Protein AF-A0AAV0WQA4-F1 (afdb_monomer_lite)

Structure (mmCIF, N/CA/C/O backbone):
data_AF-A0AAV0WQA4-F1
#
_entry.id   AF-A0AAV0WQA4-F1
#
loop_
_atom_site.group_PDB
_atom_site.id
_atom_site.type_symbol
_atom_site.label_atom_id
_atom_site.label_alt_id
_atom_site.label_comp_id
_atom_site.label_asym_id
_atom_site.label_entity_id
_atom_site.label_seq_id
_atom_site.pdbx_PDB_ins_code
_atom_site.Cartn_x
_atom_site.Cartn_y
_atom_site.Cartn_z
_atom_site.occupancy
_atom_site.B_iso_or_equiv
_atom_site.auth_seq_id
_atom_site.auth_comp_id
_atom_site.auth_asym_id
_atom_site.auth_atom_id
_atom_site.pdbx_PDB_model_num
ATOM 1 N N . MET A 1 1 ? 11.426 -12.176 2.554 1.00 44.62 1 MET A N 1
ATOM 2 C CA . MET A 1 1 ? 11.572 -11.110 1.539 1.00 44.62 1 MET A CA 1
ATOM 3 C C . MET A 1 1 ? 10.997 -11.493 0.158 1.00 44.62 1 MET A C 1
ATOM 5 O O . MET A 1 1 ? 11.336 -10.842 -0.811 1.00 44.62 1 MET A O 1
ATOM 9 N N . SER A 1 2 ? 10.095 -12.486 0.025 1.00 56.94 2 SER A N 1
ATOM 10 C CA . SER A 1 2 ? 9.757 -13.079 -1.293 1.00 56.94 2 SER A CA 1
ATOM 11 C C . SER A 1 2 ? 8.274 -13.066 -1.703 1.00 56.94 2 SER A C 1
ATOM 13 O O . SER A 1 2 ? 7.931 -13.625 -2.739 1.00 56.94 2 SER A O 1
ATOM 15 N N . LYS A 1 3 ? 7.356 -12.454 -0.942 1.00 61.28 3 LYS A N 1
ATOM 16 C CA . LYS A 1 3 ? 5.912 -12.578 -1.247 1.00 61.28 3 LYS A CA 1
ATOM 17 C C . LYS A 1 3 ? 5.480 -11.888 -2.549 1.00 61.28 3 LYS A C 1
ATOM 19 O O . LYS A 1 3 ? 4.550 -12.361 -3.181 1.00 61.28 3 LYS A O 1
ATOM 24 N N . CYS A 1 4 ? 6.128 -10.793 -2.948 1.00 64.56 4 CYS A N 1
ATOM 25 C CA . CYS A 1 4 ? 5.835 -10.136 -4.229 1.00 64.56 4 CYS A CA 1
ATOM 26 C C . CYS A 1 4 ? 6.576 -10.814 -5.391 1.00 64.56 4 CYS A C 1
ATOM 28 O O . CYS A 1 4 ? 5.974 -11.054 -6.428 1.00 64.56 4 CYS A O 1
ATOM 30 N N . LEU A 1 5 ? 7.833 -11.229 -5.182 1.00 68.75 5 LEU A N 1
ATOM 31 C CA . LEU A 1 5 ? 8.621 -11.961 -6.188 1.00 68.75 5 LEU A CA 1
ATOM 32 C C . LEU A 1 5 ? 8.012 -13.324 -6.548 1.00 68.75 5 LEU A C 1
ATOM 34 O O . LEU A 1 5 ? 8.120 -13.770 -7.681 1.00 68.75 5 LEU A O 1
ATOM 38 N N . THR A 1 6 ? 7.336 -13.973 -5.596 1.00 75.06 6 THR A N 1
ATOM 39 C CA . THR A 1 6 ? 6.577 -15.213 -5.848 1.00 75.06 6 THR A CA 1
ATOM 40 C C . THR A 1 6 ? 5.272 -14.980 -6.607 1.00 75.06 6 THR A C 1
ATOM 42 O O . THR A 1 6 ? 4.718 -15.932 -7.146 1.00 75.06 6 THR A O 1
ATOM 45 N N . LYS A 1 7 ? 4.763 -13.741 -6.648 1.00 79.88 7 LYS A N 1
ATOM 46 C CA . LYS A 1 7 ? 3.578 -13.370 -7.434 1.00 79.88 7 LYS A CA 1
ATOM 47 C C . LYS A 1 7 ? 3.947 -12.992 -8.857 1.00 79.88 7 LYS A C 1
ATOM 49 O O . LYS A 1 7 ? 3.326 -13.483 -9.791 1.00 79.88 7 LYS A O 1
ATOM 54 N N . HIS A 1 8 ? 4.960 -12.149 -9.006 1.00 83.50 8 HIS A N 1
ATOM 55 C CA . HIS A 1 8 ? 5.501 -11.783 -10.299 1.00 83.50 8 HIS A CA 1
ATOM 56 C C . HIS A 1 8 ? 6.975 -11.400 -10.158 1.00 83.50 8 HIS A C 1
ATOM 58 O O . HIS A 1 8 ? 7.350 -10.591 -9.306 1.00 83.50 8 HIS A O 1
ATOM 64 N N . SER A 1 9 ? 7.812 -11.980 -11.012 1.00 83.81 9 SER A N 1
ATOM 65 C CA . SER A 1 9 ? 9.214 -11.616 -11.146 1.00 83.81 9 SER A CA 1
ATOM 66 C C . SER A 1 9 ? 9.570 -11.675 -12.625 1.00 83.81 9 SER A C 1
ATOM 68 O O . SER A 1 9 ? 9.535 -12.737 -13.239 1.00 83.81 9 SER A O 1
ATOM 70 N N . CYS A 1 10 ? 9.858 -10.513 -13.198 1.00 88.81 10 CYS A N 1
ATOM 71 C CA . CYS A 1 10 ? 10.410 -10.367 -14.537 1.00 88.81 10 CYS A CA 1
ATOM 72 C C . CYS A 1 10 ? 11.581 -9.386 -14.487 1.00 88.81 10 CYS A C 1
ATOM 74 O O . CYS A 1 10 ? 11.728 -8.635 -13.517 1.00 88.81 10 CYS A O 1
ATOM 76 N N . GLU A 1 11 ? 12.392 -9.379 -15.539 1.00 90.81 11 GLU A N 1
ATOM 77 C CA . GLU A 1 11 ? 13.556 -8.502 -15.654 1.00 90.81 11 GLU A CA 1
ATOM 78 C C . GLU A 1 11 ? 13.182 -7.023 -15.489 1.00 90.81 11 GLU A C 1
ATOM 80 O O . GLU A 1 11 ? 13.777 -6.350 -14.655 1.00 90.81 11 GLU A O 1
ATOM 85 N N . ILE A 1 12 ? 12.091 -6.570 -16.121 1.00 91.12 12 ILE A N 1
ATOM 86 C CA . ILE A 1 12 ? 11.580 -5.191 -15.998 1.00 91.12 12 ILE A CA 1
ATOM 87 C C . ILE A 1 12 ? 11.326 -4.812 -14.530 1.00 91.12 12 ILE A C 1
ATOM 89 O O . ILE A 1 12 ? 11.709 -3.735 -14.079 1.00 91.12 12 ILE A O 1
ATOM 93 N N . CYS A 1 13 ? 10.690 -5.692 -13.747 1.00 88.81 13 CYS A N 1
ATOM 94 C CA . CYS A 1 13 ? 10.454 -5.448 -12.321 1.00 88.81 13 CYS A CA 1
ATOM 95 C C . CYS A 1 13 ? 11.749 -5.444 -11.503 1.00 88.81 13 CYS A C 1
ATOM 97 O O . CYS A 1 13 ? 11.865 -4.673 -10.550 1.00 88.81 13 CYS A O 1
ATOM 99 N N . LEU A 1 14 ? 12.709 -6.306 -11.843 1.00 86.62 14 LEU A N 1
ATOM 100 C CA . LEU A 1 14 ? 13.996 -6.371 -11.153 1.00 86.62 14 LEU A CA 1
ATOM 101 C C . LEU A 1 14 ? 14.844 -5.130 -11.436 1.00 86.62 14 LEU A C 1
ATOM 103 O O . LEU A 1 14 ? 15.429 -4.582 -10.506 1.00 86.62 14 LEU A O 1
ATOM 107 N N . GLU A 1 15 ? 14.890 -4.669 -12.682 1.00 87.88 15 GLU A N 1
ATOM 108 C CA . GLU A 1 15 ? 15.571 -3.434 -13.074 1.00 87.88 15 GLU A CA 1
ATOM 109 C C . GLU A 1 15 ? 14.913 -2.214 -12.437 1.00 87.88 15 GLU A C 1
ATOM 111 O O . GLU A 1 15 ? 15.592 -1.407 -11.799 1.00 87.88 15 GLU A O 1
ATOM 116 N N . TYR A 1 16 ? 13.582 -2.128 -12.492 1.00 87.31 16 TYR A N 1
ATOM 117 C CA . TYR A 1 16 ? 12.831 -1.058 -11.839 1.00 87.31 16 TYR A CA 1
ATOM 118 C C . TYR A 1 16 ? 13.116 -0.993 -10.330 1.00 87.31 16 TYR A C 1
ATOM 120 O O . TYR A 1 16 ? 13.349 0.084 -9.787 1.00 87.31 16 TYR A O 1
ATOM 128 N N . ALA A 1 17 ? 13.187 -2.143 -9.649 1.00 81.62 17 ALA A N 1
ATOM 129 C CA . ALA A 1 17 ? 13.514 -2.219 -8.223 1.00 81.62 17 ALA A CA 1
ATOM 130 C C . ALA A 1 17 ? 14.987 -1.904 -7.894 1.00 81.62 17 ALA A C 1
ATOM 132 O O . ALA A 1 17 ? 15.300 -1.569 -6.750 1.00 81.62 17 ALA A O 1
ATOM 133 N N . LYS A 1 18 ? 15.893 -2.041 -8.869 1.00 79.56 18 LYS A N 1
ATOM 134 C CA . LYS A 1 18 ? 17.313 -1.671 -8.752 1.00 79.56 18 LYS A CA 1
ATOM 135 C C . LYS A 1 18 ? 17.573 -0.213 -9.123 1.00 79.56 18 LYS A C 1
ATOM 137 O O . LYS A 1 18 ? 18.653 0.291 -8.833 1.00 79.56 18 LYS A O 1
ATOM 142 N N . THR A 1 19 ? 16.617 0.455 -9.762 1.00 74.56 19 THR A N 1
ATOM 143 C CA . THR A 1 19 ? 16.769 1.840 -10.206 1.00 74.56 19 THR A CA 1
ATOM 144 C C . THR A 1 19 ? 16.715 2.762 -8.992 1.00 74.56 19 THR A C 1
ATOM 146 O O . THR A 1 19 ? 15.648 3.030 -8.439 1.00 74.56 19 THR A O 1
ATOM 149 N N . GLN A 1 20 ? 17.882 3.230 -8.557 1.00 68.50 20 GLN A N 1
ATOM 150 C CA . GLN A 1 20 ? 18.024 4.135 -7.421 1.00 68.50 20 GLN A CA 1
ATOM 151 C C . GLN A 1 20 ? 18.195 5.578 -7.907 1.00 68.50 20 GLN A C 1
ATOM 153 O O . GLN A 1 20 ? 18.913 5.838 -8.871 1.00 68.50 20 GLN A O 1
ATOM 158 N N . LYS A 1 21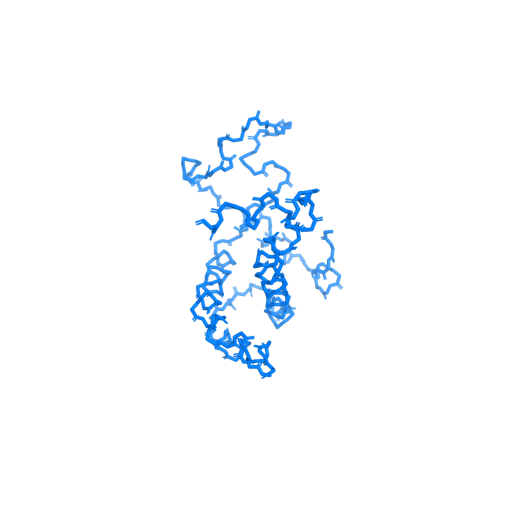 ? 17.564 6.528 -7.210 1.00 65.31 21 LYS A N 1
ATOM 159 C CA . LYS A 1 21 ? 17.935 7.947 -7.289 1.00 65.31 21 LYS A CA 1
ATOM 160 C C . LYS A 1 21 ? 18.942 8.279 -6.192 1.00 65.31 21 LYS A C 1
ATOM 162 O O . LYS A 1 21 ? 18.827 7.781 -5.073 1.00 65.31 21 LYS A O 1
ATOM 167 N N . ASN A 1 22 ? 19.845 9.209 -6.492 1.00 63.00 22 ASN A N 1
ATOM 168 C CA . ASN A 1 22 ? 20.607 9.920 -5.471 1.00 63.00 22 ASN A CA 1
ATOM 169 C C . ASN A 1 22 ? 19.675 10.941 -4.812 1.00 63.00 22 ASN A C 1
ATOM 171 O O . ASN A 1 22 ? 19.395 11.993 -5.385 1.00 63.00 22 ASN A O 1
ATOM 175 N N . LEU A 1 23 ? 19.142 10.605 -3.640 1.00 63.06 23 LEU A N 1
ATOM 176 C CA . LEU A 1 23 ? 18.516 11.593 -2.767 1.00 63.06 23 LEU A CA 1
ATOM 177 C C . LEU A 1 23 ? 19.601 12.350 -2.011 1.00 63.06 23 LEU A C 1
ATOM 179 O O . LEU A 1 23 ? 20.626 11.761 -1.671 1.00 63.06 23 LEU A O 1
ATOM 183 N N . ASP A 1 24 ? 19.353 13.628 -1.722 1.00 64.12 24 ASP A N 1
ATOM 184 C CA . ASP A 1 24 ? 20.225 14.392 -0.836 1.00 64.12 24 ASP A CA 1
ATOM 185 C C . ASP A 1 24 ? 20.256 13.699 0.542 1.00 64.12 24 ASP A C 1
ATOM 187 O O . ASP A 1 24 ? 19.225 13.630 1.229 1.00 64.12 24 ASP A O 1
ATOM 191 N N . PRO A 1 25 ? 21.418 13.156 0.951 1.00 63.91 25 PRO A N 1
ATOM 192 C CA . PRO A 1 25 ? 21.528 12.380 2.176 1.00 63.91 25 PRO A CA 1
ATOM 193 C C . PRO A 1 25 ? 21.183 13.187 3.435 1.00 63.91 25 PRO A C 1
ATOM 195 O O . PRO A 1 25 ? 20.758 12.608 4.433 1.00 63.91 25 PRO A O 1
ATOM 198 N N . SER A 1 26 ? 21.274 14.518 3.373 1.00 67.88 26 SER A N 1
ATOM 199 C CA . SER A 1 26 ? 20.963 15.439 4.474 1.00 67.88 26 SER A CA 1
ATOM 200 C C . SER A 1 26 ? 19.512 15.336 4.955 1.00 67.88 26 SER A C 1
ATOM 202 O O . SER A 1 26 ? 19.225 15.579 6.125 1.00 67.88 26 SER A O 1
ATOM 204 N N . PHE A 1 27 ? 18.591 14.943 4.069 1.00 65.00 27 PHE A N 1
ATOM 205 C CA . PHE A 1 27 ? 17.162 14.800 4.375 1.00 65.00 27 PHE A CA 1
ATOM 206 C C . PHE A 1 27 ? 16.776 13.387 4.825 1.00 65.00 27 PHE A C 1
ATOM 208 O O . PHE A 1 27 ? 15.619 13.120 5.159 1.00 65.00 27 PHE A O 1
ATOM 215 N N . LEU A 1 28 ? 17.732 12.459 4.841 1.00 67.31 28 LEU A N 1
ATOM 216 C CA . LEU A 1 28 ? 17.489 11.066 5.157 1.00 67.31 28 LEU A CA 1
ATOM 217 C C . LEU A 1 28 ? 17.887 10.777 6.604 1.00 67.31 28 LEU A C 1
ATOM 219 O O . LEU A 1 28 ? 19.061 10.722 6.942 1.00 67.31 28 LEU A O 1
ATOM 223 N N . LEU A 1 29 ? 16.912 10.460 7.462 1.00 64.12 29 LEU A N 1
ATOM 224 C CA . LEU A 1 29 ? 17.164 9.959 8.827 1.00 64.12 29 LEU A CA 1
ATOM 225 C C . LEU A 1 29 ? 18.132 8.764 8.846 1.00 64.12 29 LEU A C 1
ATOM 227 O O . LEU A 1 29 ? 18.873 8.565 9.805 1.00 64.12 29 LEU A O 1
ATOM 231 N N . CYS A 1 30 ? 18.146 7.972 7.770 1.00 63.56 30 CYS A N 1
ATOM 232 C CA . CYS A 1 30 ? 19.067 6.861 7.603 1.00 63.56 30 CYS A CA 1
ATOM 233 C C . CYS A 1 30 ? 20.524 7.259 7.321 1.00 63.56 30 CYS A C 1
ATOM 235 O O . CYS A 1 30 ? 21.397 6.414 7.490 1.00 63.56 30 CYS A O 1
ATOM 237 N N . PHE A 1 31 ? 20.796 8.508 6.949 1.00 61.75 31 PHE A N 1
ATOM 238 C CA . PHE A 1 31 ? 22.152 9.043 6.839 1.00 61.75 31 PHE A CA 1
ATOM 239 C C . PHE A 1 31 ? 22.820 9.212 8.208 1.00 61.75 31 PHE A C 1
ATOM 241 O O . PHE A 1 31 ? 24.015 8.987 8.341 1.00 61.75 31 PHE A O 1
ATOM 248 N N . PHE A 1 32 ? 22.040 9.494 9.255 1.00 65.38 32 PHE A N 1
ATOM 249 C CA . PHE A 1 32 ? 22.531 9.632 10.632 1.00 65.38 32 PHE A CA 1
ATOM 250 C C . PHE A 1 32 ? 22.620 8.296 11.392 1.00 65.38 32 PHE A C 1
ATOM 252 O O . PHE A 1 32 ? 22.644 8.272 12.625 1.00 65.38 32 PHE A O 1
ATOM 259 N N . LYS A 1 33 ? 22.615 7.156 10.690 1.00 68.50 33 LYS A N 1
ATOM 260 C CA . LYS A 1 33 ? 22.743 5.842 11.335 1.00 68.50 33 LYS A CA 1
ATOM 261 C C . LYS A 1 33 ? 24.132 5.693 11.953 1.00 68.50 33 LYS A C 1
ATOM 263 O O . LYS A 1 33 ? 25.135 5.938 11.302 1.00 68.50 33 LYS A O 1
ATOM 268 N N . ALA A 1 34 ? 24.181 5.175 13.179 1.00 59.38 34 ALA A N 1
ATOM 269 C CA . ALA A 1 34 ? 25.434 4.889 13.880 1.00 59.38 34 ALA A CA 1
ATOM 270 C C . ALA A 1 34 ? 26.223 3.688 13.309 1.00 59.38 34 ALA A C 1
ATOM 272 O O . ALA A 1 34 ? 27.355 3.457 13.722 1.00 59.38 34 ALA A O 1
ATOM 273 N N . TYR A 1 35 ? 25.630 2.904 12.399 1.00 59.34 35 TYR A N 1
ATOM 274 C CA . TYR A 1 35 ? 26.207 1.660 11.885 1.00 59.34 35 TYR A CA 1
ATOM 275 C C . TYR A 1 35 ? 26.286 1.683 10.354 1.00 59.34 35 TYR A C 1
ATOM 277 O O . TYR A 1 35 ? 25.253 1.719 9.680 1.00 59.34 35 TYR A O 1
ATOM 285 N N . GLU A 1 36 ? 27.510 1.630 9.825 1.00 63.81 36 GLU A N 1
ATOM 286 C CA . GLU A 1 36 ? 27.812 1.489 8.395 1.00 63.81 36 GLU A CA 1
ATOM 287 C C . GLU A 1 36 ? 27.847 -0.000 8.005 1.00 63.81 36 GLU A C 1
ATOM 289 O O . GLU A 1 36 ? 28.338 -0.841 8.761 1.00 63.81 36 GLU A O 1
ATOM 294 N N . ASN A 1 37 ? 27.330 -0.350 6.822 1.00 70.25 37 ASN A N 1
ATOM 295 C CA . ASN A 1 37 ? 27.613 -1.654 6.215 1.00 70.25 37 ASN A CA 1
ATOM 296 C C . ASN A 1 37 ? 28.964 -1.609 5.474 1.00 70.25 37 ASN A C 1
ATOM 298 O O . ASN A 1 37 ? 29.550 -0.542 5.310 1.00 70.25 37 ASN A O 1
ATOM 302 N N . ALA A 1 38 ? 29.455 -2.759 4.999 1.00 71.62 38 ALA A N 1
ATOM 303 C CA . ALA A 1 38 ? 30.736 -2.842 4.283 1.00 71.62 38 ALA A CA 1
ATOM 304 C C . ALA A 1 38 ? 30.820 -1.898 3.063 1.00 71.62 38 ALA A C 1
ATOM 306 O O . ALA A 1 38 ? 31.895 -1.414 2.728 1.00 71.62 38 ALA A O 1
ATOM 307 N N . GLU A 1 39 ? 29.676 -1.609 2.439 1.00 71.12 39 GLU A N 1
ATOM 308 C CA . GLU A 1 39 ? 29.548 -0.734 1.268 1.00 71.12 39 GLU A CA 1
ATOM 309 C C . GLU A 1 39 ? 29.284 0.742 1.627 1.00 71.12 39 GLU A C 1
ATOM 311 O O . GLU A 1 39 ? 29.173 1.575 0.732 1.00 71.12 39 GLU A O 1
ATOM 316 N N . LYS A 1 40 ? 29.164 1.079 2.921 1.00 69.31 40 LYS A N 1
ATOM 317 C CA . LYS A 1 40 ? 28.843 2.424 3.443 1.00 69.31 40 LYS A CA 1
ATOM 318 C C . LYS A 1 40 ? 27.625 3.083 2.784 1.00 69.31 40 LYS A C 1
ATOM 320 O O . LYS A 1 40 ? 27.547 4.302 2.644 1.00 69.31 40 LYS A O 1
ATOM 325 N N . SER A 1 41 ? 26.656 2.269 2.382 1.00 68.81 41 SER A N 1
ATOM 326 C CA . SER A 1 41 ? 2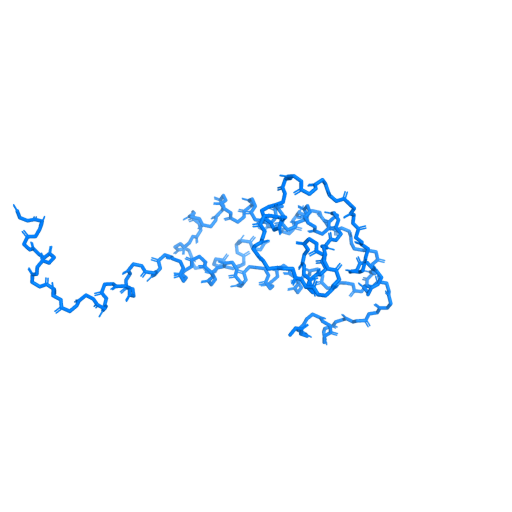5.437 2.737 1.734 1.00 68.81 41 SER A CA 1
ATOM 327 C C . SER A 1 41 ? 24.527 3.429 2.759 1.00 68.81 41 SER A C 1
ATOM 329 O O . SER A 1 41 ? 24.297 2.917 3.859 1.00 68.81 41 SER A O 1
ATOM 331 N N . THR A 1 42 ? 23.927 4.563 2.380 1.00 66.00 42 THR A N 1
ATOM 332 C CA . THR A 1 42 ? 22.947 5.307 3.202 1.00 66.00 42 THR A CA 1
ATOM 333 C C . THR A 1 42 ? 21.744 4.440 3.612 1.00 66.00 42 THR A C 1
ATOM 335 O O . THR A 1 42 ? 21.103 4.649 4.649 1.00 66.00 42 THR A O 1
ATOM 338 N N . PHE A 1 43 ? 21.447 3.399 2.834 1.00 68.12 43 PHE A N 1
ATOM 339 C CA . PHE A 1 43 ? 20.334 2.482 3.064 1.00 68.12 43 PHE A CA 1
ATOM 340 C C . PHE A 1 43 ? 20.771 1.133 3.658 1.00 68.12 43 PHE A C 1
ATOM 342 O O . PHE A 1 43 ? 19.926 0.282 3.943 1.00 68.12 43 PHE A O 1
ATOM 349 N N . GLY A 1 44 ? 22.062 0.940 3.943 1.00 72.00 44 GLY A N 1
ATOM 350 C CA . GLY A 1 44 ? 22.617 -0.360 4.313 1.00 72.00 44 GLY A CA 1
ATOM 351 C C . GLY A 1 44 ? 22.434 -1.372 3.177 1.00 72.00 44 GLY A C 1
ATOM 352 O O . GLY A 1 44 ? 22.721 -1.075 2.022 1.00 72.00 44 GLY A O 1
ATOM 353 N N . ASN A 1 45 ? 21.905 -2.556 3.488 1.00 71.50 45 ASN A N 1
ATOM 354 C CA . ASN A 1 45 ? 21.642 -3.607 2.491 1.00 71.50 45 ASN A CA 1
ATOM 355 C C . ASN A 1 45 ? 20.249 -3.482 1.832 1.00 71.50 45 ASN A C 1
ATOM 357 O O . ASN A 1 45 ? 19.743 -4.453 1.269 1.00 71.50 45 ASN A O 1
ATOM 361 N N . LEU A 1 46 ? 19.573 -2.337 1.983 1.00 72.25 46 LEU A N 1
ATOM 362 C CA . LEU A 1 46 ? 18.253 -2.088 1.404 1.00 72.25 46 LEU A CA 1
ATOM 363 C C . LEU A 1 46 ? 18.374 -1.251 0.133 1.00 72.25 46 LEU A C 1
ATOM 365 O O . LEU A 1 46 ? 19.193 -0.342 0.057 1.00 72.25 46 LEU A O 1
ATOM 369 N N . ASN A 1 47 ? 17.491 -1.519 -0.826 1.00 72.06 47 ASN A N 1
ATOM 370 C CA . ASN A 1 47 ? 17.371 -0.701 -2.025 1.00 72.06 47 ASN A CA 1
ATOM 371 C C . ASN A 1 47 ? 16.449 0.489 -1.767 1.00 72.06 47 ASN A C 1
ATOM 373 O O . ASN A 1 47 ? 15.371 0.332 -1.186 1.00 72.06 47 ASN A O 1
ATOM 377 N N . MET A 1 48 ? 16.855 1.660 -2.254 1.00 75.31 48 MET A N 1
ATOM 378 C CA . MET A 1 48 ? 15.956 2.802 -2.367 1.00 75.31 48 MET A CA 1
ATOM 379 C C . MET A 1 48 ? 14.905 2.501 -3.448 1.00 75.31 48 MET A C 1
ATOM 381 O O . MET A 1 48 ? 15.287 2.113 -4.554 1.00 75.31 48 MET A O 1
ATOM 385 N N . PRO A 1 49 ? 13.599 2.650 -3.168 1.00 80.44 49 PRO A N 1
ATOM 386 C CA . PRO A 1 49 ? 12.579 2.478 -4.190 1.00 80.44 49 PRO A CA 1
ATOM 387 C C . PRO A 1 49 ? 12.646 3.580 -5.252 1.00 80.44 49 PRO A C 1
ATOM 389 O O . PRO A 1 49 ? 13.024 4.718 -4.971 1.00 80.44 49 PRO A O 1
ATOM 392 N N . HIS A 1 50 ? 12.183 3.250 -6.456 1.00 85.44 50 HIS A N 1
ATOM 393 C CA . HIS A 1 50 ? 11.967 4.218 -7.526 1.00 85.44 50 HIS A CA 1
ATOM 394 C C . HIS A 1 50 ? 10.974 5.318 -7.096 1.00 85.44 50 HIS A C 1
ATOM 396 O O . HIS A 1 50 ? 9.991 5.042 -6.405 1.00 85.44 50 HIS A O 1
ATOM 402 N N . GLU A 1 51 ? 11.182 6.556 -7.556 1.00 84.12 51 GLU A N 1
ATOM 403 C CA . GLU A 1 51 ? 10.375 7.731 -7.181 1.00 84.12 51 GLU A CA 1
ATOM 404 C C . GLU A 1 51 ? 8.874 7.538 -7.430 1.00 84.12 51 GLU A C 1
ATOM 406 O O . GLU A 1 51 ? 8.077 7.753 -6.525 1.00 84.12 51 GLU A O 1
ATOM 411 N N . ASN A 1 52 ? 8.480 7.059 -8.615 1.00 89.25 52 ASN A N 1
ATOM 412 C CA . ASN A 1 52 ? 7.068 6.779 -8.911 1.00 89.25 52 ASN A CA 1
ATOM 413 C C . ASN A 1 52 ? 6.430 5.815 -7.895 1.00 89.25 52 ASN A C 1
ATOM 415 O O . ASN A 1 52 ? 5.284 6.012 -7.497 1.00 89.25 52 ASN A O 1
ATOM 419 N N . PHE A 1 53 ? 7.166 4.792 -7.445 1.00 90.56 53 PHE A N 1
ATOM 420 C CA . PHE A 1 53 ? 6.672 3.870 -6.423 1.00 90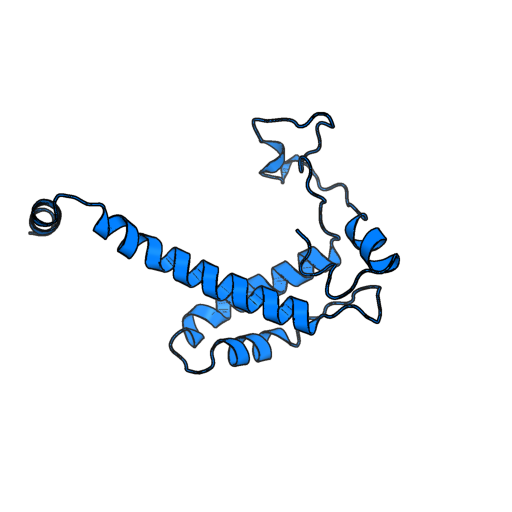.56 53 PHE A CA 1
ATOM 421 C C . PHE A 1 53 ? 6.585 4.543 -5.051 1.00 90.56 53 PHE A C 1
ATOM 423 O O . PHE A 1 53 ? 5.596 4.365 -4.344 1.00 90.56 53 PHE A O 1
ATOM 430 N N . TYR A 1 54 ? 7.587 5.346 -4.685 1.00 88.25 54 TYR A N 1
ATOM 431 C CA . TYR A 1 54 ? 7.558 6.138 -3.455 1.00 88.25 54 TYR A CA 1
ATOM 432 C C . TYR A 1 54 ? 6.354 7.092 -3.422 1.00 88.25 54 TYR A C 1
ATOM 434 O O . TYR A 1 54 ? 5.582 7.058 -2.465 1.00 88.25 54 TYR A O 1
ATOM 442 N N . ASN A 1 55 ? 6.148 7.879 -4.481 1.00 91.31 55 ASN A N 1
ATOM 443 C CA . ASN A 1 55 ? 5.038 8.827 -4.598 1.00 91.31 55 ASN A CA 1
ATOM 444 C C . ASN A 1 55 ? 3.682 8.119 -4.533 1.00 91.31 55 ASN A C 1
ATOM 446 O O . ASN A 1 55 ? 2.768 8.597 -3.864 1.00 91.31 55 ASN A O 1
ATOM 450 N N . TYR A 1 56 ? 3.561 6.947 -5.160 1.00 94.81 56 TYR A N 1
ATOM 451 C CA . TYR A 1 56 ? 2.356 6.132 -5.052 1.00 94.81 56 TYR A CA 1
ATOM 452 C C . TYR A 1 56 ? 2.079 5.698 -3.608 1.00 94.81 56 TYR A C 1
ATOM 454 O O . TYR A 1 56 ? 0.980 5.919 -3.100 1.00 94.81 56 TYR A O 1
ATOM 462 N N . VAL A 1 57 ? 3.074 5.133 -2.913 1.00 94.56 57 VAL A N 1
ATOM 463 C CA . VAL A 1 57 ? 2.925 4.717 -1.507 1.00 94.56 57 VAL A CA 1
ATOM 464 C C . VAL A 1 57 ? 2.618 5.911 -0.601 1.00 94.56 57 VAL A C 1
ATOM 466 O O . VAL A 1 57 ? 1.800 5.783 0.307 1.00 94.56 57 VAL A O 1
ATOM 469 N N . TYR A 1 58 ? 3.223 7.071 -0.856 1.00 93.94 58 TYR A N 1
ATOM 470 C CA . TYR A 1 58 ? 2.931 8.306 -0.132 1.00 93.94 58 TYR A CA 1
ATOM 471 C C . TYR A 1 58 ? 1.465 8.736 -0.299 1.00 93.94 58 TYR A C 1
ATOM 473 O O . TYR A 1 58 ? 0.792 9.019 0.692 1.00 93.94 58 TYR A O 1
ATOM 481 N N . SER A 1 59 ? 0.935 8.712 -1.524 1.00 96.69 59 SER A N 1
ATOM 482 C CA . SER A 1 59 ? -0.476 9.016 -1.796 1.00 96.69 59 SER A CA 1
ATOM 483 C C . SER A 1 59 ? -1.425 8.014 -1.132 1.00 96.69 59 SER A C 1
ATOM 485 O O . SER A 1 59 ? -2.422 8.419 -0.534 1.00 96.69 59 SER A O 1
ATOM 487 N N . LEU A 1 60 ? -1.093 6.715 -1.164 1.00 97.62 60 LEU A N 1
ATOM 488 C CA . LEU A 1 60 ? -1.850 5.683 -0.445 1.00 97.62 60 LEU A CA 1
ATOM 489 C C . LEU A 1 60 ? -1.873 5.940 1.070 1.00 97.62 60 LEU A C 1
ATOM 491 O O . LEU A 1 60 ? -2.909 5.779 1.712 1.00 97.62 60 LEU A O 1
ATOM 495 N N . GLU A 1 61 ? -0.736 6.324 1.651 1.00 97.12 61 GLU A N 1
ATOM 496 C CA . GLU A 1 61 ? -0.617 6.641 3.077 1.00 97.12 61 GLU A CA 1
ATOM 497 C C . GLU A 1 61 ? -1.423 7.889 3.449 1.00 97.12 61 GLU A C 1
ATOM 499 O O . GLU A 1 61 ? -2.134 7.866 4.452 1.00 97.12 61 GLU A O 1
ATOM 504 N N . SER A 1 62 ? -1.370 8.941 2.627 1.00 96.62 62 SER A N 1
ATOM 505 C CA . SER A 1 62 ? -2.172 10.155 2.810 1.00 96.62 62 SER A CA 1
ATOM 506 C C . SER A 1 62 ? -3.670 9.831 2.844 1.00 96.62 62 SER A C 1
ATOM 508 O O . SER A 1 62 ? -4.366 10.173 3.802 1.00 96.62 62 SER A O 1
ATOM 510 N N . GLU A 1 63 ? -4.156 9.066 1.861 1.00 97.25 63 GLU A N 1
ATOM 511 C CA . GLU A 1 63 ? -5.557 8.638 1.813 1.00 97.25 63 GLU A CA 1
ATOM 512 C C . GLU A 1 63 ? -5.921 7.747 3.010 1.00 97.25 63 GLU A C 1
ATOM 514 O O . GLU A 1 63 ? -6.988 7.896 3.608 1.00 97.25 63 GLU A O 1
ATOM 519 N N . PHE A 1 64 ? -5.018 6.852 3.424 1.00 97.38 64 PHE A N 1
ATOM 520 C CA . PHE A 1 64 ? -5.234 6.003 4.593 1.00 97.38 64 PHE A CA 1
ATOM 521 C C . PHE A 1 64 ? -5.389 6.829 5.874 1.00 97.38 64 PHE A C 1
ATOM 523 O O . PHE A 1 64 ? -6.299 6.561 6.657 1.00 97.38 64 PHE A O 1
ATOM 530 N N . ILE A 1 65 ? -4.523 7.820 6.101 1.00 96.06 65 ILE A N 1
ATOM 531 C CA . ILE A 1 65 ? 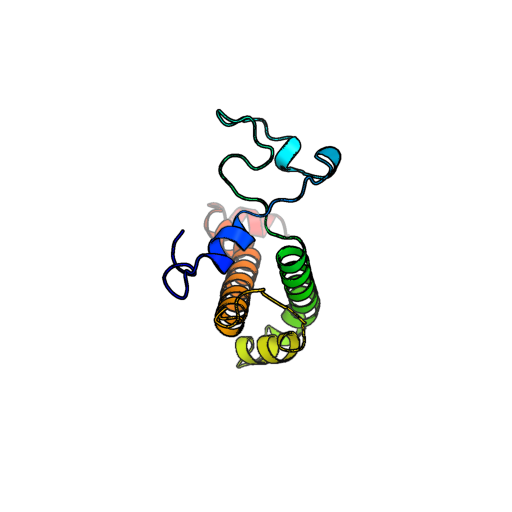-4.554 8.676 7.296 1.00 96.06 65 ILE A CA 1
ATOM 532 C C . ILE A 1 65 ? -5.867 9.461 7.374 1.00 96.06 65 ILE A C 1
ATOM 534 O O . ILE A 1 65 ? -6.452 9.552 8.453 1.00 96.06 65 ILE A O 1
ATOM 538 N N . ASN A 1 66 ? -6.354 9.967 6.241 1.00 96.00 66 ASN A N 1
ATOM 539 C CA . ASN A 1 66 ? -7.593 10.741 6.186 1.00 96.00 66 ASN A CA 1
ATOM 540 C C . ASN A 1 66 ? -8.839 9.860 6.374 1.00 96.00 66 ASN A C 1
ATOM 542 O O . ASN A 1 66 ? -9.768 10.234 7.090 1.00 96.00 66 ASN A O 1
ATOM 546 N N . SER A 1 67 ? -8.855 8.674 5.761 1.00 95.50 67 SER A N 1
ATOM 547 C CA . SER A 1 67 ? -10.047 7.822 5.707 1.00 95.50 67 SER A CA 1
ATOM 548 C C . SER A 1 67 ? -10.154 6.814 6.859 1.00 95.50 67 SER A C 1
ATOM 550 O O . SER A 1 67 ? -11.261 6.505 7.306 1.00 95.50 67 SER A O 1
ATOM 552 N N . PHE A 1 68 ? -9.037 6.283 7.373 1.00 95.50 68 PHE A N 1
ATOM 553 C CA . PHE A 1 68 ? -9.057 5.210 8.378 1.00 95.50 68 PHE A CA 1
ATOM 554 C C . PHE A 1 68 ? -9.768 5.593 9.685 1.00 95.50 68 PHE A C 1
ATOM 556 O O . PHE A 1 68 ? -10.585 4.790 10.132 1.00 95.50 68 PHE A O 1
ATOM 563 N N . PRO A 1 69 ? -9.546 6.775 10.298 1.00 94.12 69 PRO A N 1
ATOM 564 C CA . PRO A 1 69 ? -10.223 7.137 11.545 1.00 94.12 69 PRO A CA 1
ATOM 565 C C . PRO A 1 69 ? -11.750 7.110 11.417 1.00 94.12 69 PRO A C 1
ATOM 567 O O . PRO A 1 69 ? -12.428 6.585 12.297 1.00 94.12 69 PRO A O 1
ATOM 570 N N . ILE A 1 70 ? -12.268 7.592 10.283 1.00 93.56 70 ILE A N 1
ATOM 571 C CA . ILE A 1 70 ? -13.704 7.692 9.994 1.00 93.56 70 ILE A CA 1
ATOM 572 C C . ILE A 1 70 ? -14.302 6.302 9.745 1.00 93.56 70 ILE A C 1
ATOM 574 O O . ILE A 1 70 ? -15.349 5.963 10.287 1.00 93.56 70 ILE A O 1
ATOM 578 N N . LEU A 1 71 ? -13.614 5.470 8.960 1.00 93.81 71 LEU A N 1
ATOM 579 C CA . LEU A 1 71 ? -14.121 4.162 8.534 1.00 93.81 71 LEU A CA 1
ATOM 580 C C . LEU A 1 71 ? -13.827 3.029 9.533 1.00 93.81 71 LEU A C 1
ATOM 582 O O . LEU A 1 71 ? -14.337 1.923 9.365 1.00 93.81 71 LEU A O 1
ATOM 586 N N . SER A 1 72 ? -12.997 3.274 10.554 1.00 91.50 72 SER A N 1
ATOM 587 C CA . SER A 1 72 ? -12.458 2.245 11.460 1.00 91.50 72 SER A CA 1
ATOM 588 C C . SER A 1 72 ? -13.510 1.400 12.180 1.00 91.50 72 SER A C 1
ATOM 590 O O . SER A 1 72 ? -13.268 0.227 12.468 1.00 91.50 72 SER A O 1
ATOM 592 N N . VAL A 1 73 ? -14.678 1.981 12.442 1.00 89.75 73 VAL A N 1
ATOM 593 C CA . VAL A 1 73 ? -15.798 1.338 13.145 1.00 89.75 73 VAL A CA 1
ATOM 594 C C . VAL A 1 73 ? -16.759 0.608 12.206 1.00 89.75 73 VAL A C 1
ATOM 596 O O . VAL A 1 73 ? -17.663 -0.096 12.656 1.00 89.75 73 VAL A O 1
ATOM 599 N N . GLU A 1 74 ? -16.592 0.765 10.894 1.00 93.06 74 GLU A N 1
ATOM 600 C CA . GLU A 1 74 ? -17.536 0.258 9.911 1.00 93.06 74 GLU A CA 1
ATOM 601 C C . GLU A 1 74 ? -17.234 -1.188 9.497 1.00 93.06 74 GLU A C 1
ATOM 603 O O . GLU A 1 74 ? -16.089 -1.607 9.303 1.00 93.06 74 GLU A O 1
ATOM 608 N N . LYS A 1 75 ? -18.297 -1.964 9.257 1.00 93.56 75 LYS A N 1
ATOM 609 C CA . LYS A 1 75 ? -18.171 -3.285 8.633 1.00 93.56 75 LYS A CA 1
ATOM 610 C C . LYS A 1 75 ? -17.625 -3.134 7.208 1.00 93.56 75 LYS A C 1
ATOM 612 O O . LYS A 1 75 ? -18.080 -2.276 6.451 1.00 93.56 75 LYS A O 1
ATOM 617 N N . GLY A 1 76 ? -16.679 -4.001 6.840 1.00 93.31 76 GLY A N 1
ATOM 618 C CA . GLY A 1 76 ? -16.084 -4.007 5.499 1.00 93.31 76 GLY A CA 1
ATOM 619 C C . GLY A 1 76 ? -15.067 -2.885 5.259 1.00 93.31 76 GLY A C 1
ATOM 620 O O . GLY A 1 76 ? -14.893 -2.460 4.122 1.00 93.31 76 GLY A O 1
ATOM 621 N N . ILE A 1 77 ? -14.389 -2.400 6.307 1.00 93.00 77 ILE A N 1
ATOM 622 C CA . ILE A 1 77 ? -13.396 -1.315 6.218 1.00 93.00 77 ILE A CA 1
ATOM 623 C C . ILE A 1 77 ? -12.356 -1.514 5.101 1.00 93.00 77 ILE A C 1
ATOM 625 O O . ILE A 1 77 ? -12.008 -0.560 4.412 1.00 93.00 77 ILE A O 1
ATOM 629 N N . GLY A 1 78 ? -11.880 -2.747 4.891 1.00 93.50 78 GLY A N 1
ATOM 630 C CA . GLY A 1 78 ? -10.884 -3.049 3.862 1.00 93.50 78 GLY A CA 1
ATOM 631 C C . GLY A 1 78 ? -11.369 -2.693 2.459 1.00 93.50 78 GLY A C 1
ATOM 632 O O . GLY A 1 78 ? -10.647 -2.032 1.718 1.00 93.50 78 GLY A O 1
ATOM 633 N N . ASP A 1 79 ? -12.610 -3.055 2.130 1.00 95.31 79 ASP A N 1
ATOM 634 C CA . ASP A 1 79 ? -13.209 -2.766 0.825 1.00 95.31 79 ASP A CA 1
ATOM 635 C C . ASP A 1 79 ? -13.486 -1.269 0.668 1.00 95.31 79 ASP A C 1
ATOM 637 O O . ASP A 1 79 ? -13.205 -0.687 -0.376 1.00 95.31 79 ASP A O 1
ATOM 641 N N . LYS A 1 80 ? -13.960 -0.610 1.732 1.00 95.31 80 LYS A N 1
ATOM 642 C CA . LYS A 1 80 ? -14.226 0.837 1.719 1.00 95.31 80 LYS A CA 1
ATOM 643 C C . LYS A 1 80 ? -12.956 1.656 1.507 1.00 95.31 80 LYS A C 1
ATOM 645 O O . LYS A 1 80 ? -12.951 2.566 0.683 1.00 95.31 80 LYS A O 1
ATOM 650 N N . LEU A 1 81 ? -11.870 1.308 2.197 1.00 95.81 81 LEU A N 1
ATOM 651 C CA . LEU A 1 81 ? -10.565 1.938 1.985 1.00 95.81 81 LEU A CA 1
ATOM 652 C C . LEU A 1 81 ? -10.017 1.630 0.593 1.00 95.81 81 LEU A C 1
ATOM 654 O O . LEU A 1 81 ? -9.495 2.527 -0.064 1.00 95.81 81 LEU A O 1
ATOM 658 N N . LYS A 1 82 ? -10.184 0.392 0.109 1.00 96.12 82 LYS A N 1
ATOM 659 C CA . LYS A 1 82 ? -9.790 0.030 -1.254 1.00 96.12 82 LYS A CA 1
ATOM 660 C C . LYS A 1 82 ? -10.484 0.920 -2.280 1.00 96.12 82 LYS A C 1
ATOM 662 O O . LYS A 1 82 ? -9.801 1.492 -3.120 1.00 96.12 82 LYS A O 1
ATOM 667 N N . MET A 1 83 ? -11.800 1.105 -2.170 1.00 94.88 83 MET A N 1
ATOM 668 C CA . MET A 1 83 ? -12.567 1.960 -3.082 1.00 94.88 83 MET A CA 1
ATOM 669 C C . MET A 1 83 ? -12.071 3.410 -3.110 1.00 94.88 83 MET A C 1
ATOM 671 O O . MET A 1 83 ? -12.069 4.022 -4.173 1.00 94.88 83 MET A O 1
ATOM 675 N N . ARG A 1 84 ? -11.610 3.952 -1.974 1.00 94.12 84 ARG A N 1
ATOM 676 C CA . ARG A 1 84 ? -11.010 5.297 -1.916 1.00 94.12 84 ARG A CA 1
ATOM 677 C C . ARG A 1 84 ? -9.670 5.382 -2.650 1.00 94.12 84 ARG A C 1
ATOM 679 O O . ARG A 1 84 ? -9.361 6.408 -3.239 1.00 94.12 84 ARG A O 1
ATOM 686 N N . MET A 1 85 ? -8.899 4.298 -2.638 1.00 95.56 85 MET A N 1
ATOM 687 C CA . MET A 1 85 ? -7.529 4.260 -3.155 1.00 95.56 85 MET A CA 1
ATOM 688 C C . MET A 1 85 ? -7.408 3.756 -4.599 1.00 95.56 85 MET A C 1
ATOM 690 O O . MET A 1 85 ? -6.341 3.894 -5.191 1.00 95.56 85 MET A O 1
ATOM 694 N N . LEU A 1 86 ? -8.467 3.180 -5.181 1.00 92.81 86 LEU A N 1
ATOM 695 C CA . LEU A 1 86 ? -8.444 2.644 -6.553 1.00 92.81 86 LEU A CA 1
ATOM 696 C C . LEU A 1 86 ? -8.054 3.694 -7.602 1.00 92.81 86 LEU A C 1
ATOM 698 O O . LEU A 1 86 ? -7.358 3.363 -8.559 1.00 92.81 86 LEU A O 1
ATOM 702 N N . ASN A 1 87 ? -8.465 4.946 -7.390 1.00 89.56 87 ASN A N 1
ATOM 703 C CA . ASN A 1 87 ? -8.222 6.056 -8.314 1.00 89.56 87 ASN A CA 1
ATOM 704 C C . ASN A 1 87 ? -6.838 6.700 -8.142 1.00 89.56 87 ASN A C 1
ATOM 706 O O . ASN A 1 87 ? -6.543 7.683 -8.810 1.00 89.56 87 ASN A O 1
ATOM 710 N N . ILE A 1 88 ? -6.001 6.201 -7.228 1.00 94.25 88 ILE A N 1
ATOM 711 C CA . ILE A 1 88 ? -4.641 6.716 -7.078 1.00 94.25 88 ILE A CA 1
ATOM 712 C C . ILE A 1 88 ? -3.798 6.136 -8.212 1.00 94.25 88 ILE A C 1
ATOM 714 O O . ILE A 1 88 ? -3.572 4.919 -8.299 1.00 94.25 88 ILE A O 1
ATOM 718 N N . ASP A 1 89 ? -3.345 7.024 -9.088 1.00 91.31 89 ASP A N 1
ATOM 719 C CA . ASP A 1 89 ? -2.580 6.656 -10.268 1.00 91.31 89 ASP A CA 1
ATOM 720 C C . ASP A 1 89 ? -1.241 6.027 -9.893 1.00 91.31 89 ASP A C 1
ATOM 722 O O . ASP A 1 89 ? -0.530 6.453 -8.979 1.00 91.31 89 ASP A O 1
ATOM 726 N N . TYR A 1 90 ? -0.922 4.954 -10.611 1.00 93.12 90 TYR A N 1
ATOM 727 C CA . TYR A 1 90 ? 0.364 4.288 -10.509 1.00 93.12 90 TYR A CA 1
ATOM 728 C C . TYR A 1 90 ? 0.648 3.539 -11.791 1.00 93.12 90 TYR A C 1
ATOM 730 O O . TYR A 1 90 ? -0.054 2.580 -12.120 1.00 93.12 90 TYR A O 1
ATOM 738 N N . GLU A 1 91 ? 1.703 3.969 -12.466 1.00 90.50 91 GLU A N 1
ATOM 739 C CA . GLU A 1 91 ? 2.206 3.333 -13.668 1.00 90.50 91 GLU A CA 1
ATOM 740 C C . GLU A 1 91 ? 3.504 2.602 -13.333 1.00 90.50 91 GLU A C 1
ATOM 742 O O . GLU A 1 91 ? 4.520 3.202 -12.967 1.00 90.50 91 GLU A O 1
ATOM 747 N N . HIS A 1 92 ? 3.453 1.275 -13.438 1.00 90.81 92 HIS A N 1
ATOM 748 C CA . HIS A 1 92 ? 4.634 0.428 -13.388 1.00 90.81 92 HIS A CA 1
ATOM 749 C C . HIS A 1 92 ? 5.028 0.079 -14.830 1.00 90.81 92 HIS A C 1
ATOM 751 O O . HIS A 1 92 ? 4.159 -0.332 -15.598 1.00 90.81 92 HIS A O 1
ATOM 757 N N . PRO A 1 93 ? 6.318 0.124 -15.212 1.00 92.38 93 PRO A N 1
ATOM 758 C CA . PRO A 1 93 ? 6.760 -0.215 -16.575 1.00 92.38 93 PRO A CA 1
ATOM 759 C C . PRO A 1 93 ? 6.515 -1.678 -16.982 1.00 92.38 93 PRO A C 1
ATOM 761 O O . PRO A 1 93 ? 6.796 -2.071 -18.108 1.00 92.38 93 PRO A O 1
ATOM 764 N N . CYS A 1 94 ? 6.014 -2.508 -16.066 1.00 92.44 94 CYS A N 1
ATOM 765 C CA . CYS A 1 94 ? 5.755 -3.914 -16.318 1.00 92.44 94 CYS A CA 1
ATOM 766 C C . CYS A 1 94 ? 4.243 -4.072 -16.503 1.00 92.44 94 CYS A C 1
ATOM 768 O O . CYS A 1 94 ? 3.505 -3.817 -15.548 1.00 92.44 94 CYS A O 1
ATOM 770 N N . PRO A 1 95 ? 3.775 -4.532 -17.675 1.00 90.50 95 PRO A N 1
ATOM 771 C CA . PRO A 1 95 ? 2.345 -4.679 -17.950 1.00 90.50 95 PRO A CA 1
ATOM 772 C C . PRO A 1 95 ? 1.682 -5.765 -17.090 1.00 90.50 95 PRO A C 1
ATOM 774 O O . PRO A 1 95 ? 0.477 -5.735 -16.877 1.00 90.50 95 PRO A O 1
ATOM 777 N N . ASN A 1 96 ? 2.473 -6.706 -16.566 1.00 90.44 96 ASN A N 1
ATOM 778 C CA . ASN A 1 96 ? 2.010 -7.798 -15.708 1.00 90.44 96 ASN A CA 1
ATOM 779 C C . ASN A 1 96 ? 2.166 -7.485 -14.211 1.00 90.44 96 ASN A C 1
ATOM 781 O O . ASN A 1 96 ? 2.056 -8.384 -13.374 1.00 90.44 96 ASN A O 1
ATOM 785 N N . PHE A 1 97 ? 2.476 -6.235 -13.855 1.00 89.69 97 PHE A N 1
ATOM 786 C CA . PHE A 1 97 ? 2.600 -5.847 -12.460 1.00 89.69 97 PHE A CA 1
ATOM 787 C C . PHE A 1 97 ? 1.235 -5.875 -11.766 1.00 89.69 97 PHE A C 1
ATOM 789 O O . PHE A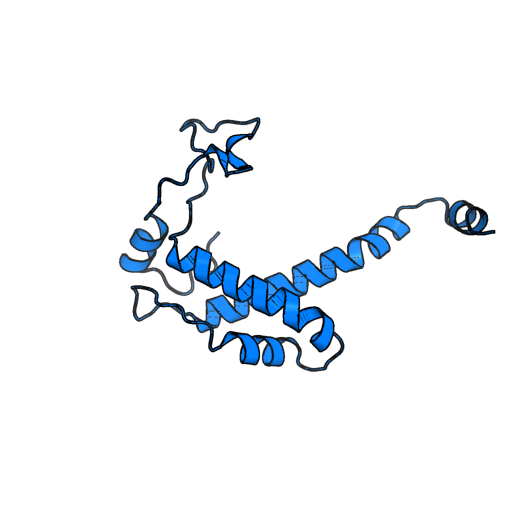 1 97 ? 0.310 -5.151 -12.130 1.00 89.69 97 PHE A O 1
ATOM 796 N N . ASP A 1 98 ? 1.127 -6.680 -10.713 1.00 90.88 98 ASP A N 1
ATOM 797 C CA . ASP A 1 98 ? -0.118 -6.850 -9.968 1.00 90.88 98 ASP A CA 1
ATOM 798 C C . ASP A 1 98 ? -0.344 -5.686 -8.977 1.00 90.88 98 ASP A C 1
ATOM 800 O O . ASP A 1 98 ? -0.033 -5.763 -7.779 1.00 90.88 98 ASP A O 1
ATOM 804 N N . LYS A 1 99 ? -0.878 -4.571 -9.499 1.00 90.06 99 LYS A N 1
ATOM 805 C CA . LYS A 1 99 ? -1.236 -3.375 -8.712 1.00 90.06 99 LYS A CA 1
ATOM 806 C C . LYS A 1 99 ? -2.290 -3.690 -7.649 1.00 90.06 99 LYS A C 1
ATOM 808 O O . LYS A 1 99 ? -2.219 -3.163 -6.537 1.00 90.06 99 LYS A O 1
ATOM 813 N N . ASP A 1 100 ? -3.236 -4.570 -7.962 1.00 91.00 100 ASP A N 1
ATOM 814 C CA . ASP A 1 100 ? -4.302 -4.970 -7.046 1.00 91.00 100 ASP A CA 1
ATOM 815 C C . ASP A 1 100 ? -3.750 -5.725 -5.834 1.00 91.00 100 ASP A C 1
ATOM 817 O O . ASP A 1 100 ? -4.129 -5.456 -4.688 1.00 91.00 100 ASP A O 1
ATOM 821 N N . TYR A 1 101 ? -2.813 -6.647 -6.057 1.00 91.62 101 TYR A N 1
ATOM 822 C CA . TYR A 1 101 ? -2.117 -7.345 -4.985 1.00 91.62 101 TYR A CA 1
ATOM 823 C C . TYR A 1 101 ? -1.335 -6.380 -4.097 1.00 91.62 101 TYR A C 1
ATOM 825 O O . TYR A 1 101 ? -1.426 -6.485 -2.870 1.00 91.62 101 TYR A O 1
ATOM 833 N N . LEU A 1 102 ? -0.614 -5.423 -4.689 1.00 92.25 102 LEU A N 1
ATOM 834 C CA . LEU A 1 102 ? 0.107 -4.393 -3.942 1.00 92.25 102 LEU A CA 1
ATOM 835 C C . LEU A 1 102 ? -0.840 -3.570 -3.059 1.00 92.25 102 LEU A C 1
ATOM 837 O O . LEU A 1 102 ? -0.570 -3.408 -1.867 1.00 92.25 102 LEU A O 1
ATOM 841 N N . LEU A 1 103 ? -1.960 -3.096 -3.611 1.00 94.94 103 LEU A N 1
ATOM 842 C CA . LEU A 1 103 ? -2.947 -2.307 -2.872 1.00 94.94 103 LEU A CA 1
ATOM 843 C C . LEU A 1 103 ? -3.567 -3.115 -1.722 1.00 94.94 103 LEU A C 1
ATOM 845 O O . LEU A 1 103 ? -3.613 -2.657 -0.578 1.00 94.94 103 LEU A O 1
ATOM 849 N N . ASN A 1 104 ? -3.973 -4.357 -1.992 1.00 94.56 104 ASN A N 1
ATOM 850 C CA . ASN A 1 104 ? -4.507 -5.259 -0.972 1.00 94.56 104 ASN A CA 1
ATOM 851 C C . ASN A 1 104 ? -3.476 -5.538 0.137 1.00 94.56 104 ASN A C 1
ATOM 853 O O . ASN A 1 104 ? -3.828 -5.620 1.318 1.00 94.56 104 ASN A O 1
ATOM 857 N N . PHE A 1 105 ? -2.203 -5.701 -0.229 1.00 93.62 105 PHE A N 1
ATOM 858 C CA . PHE A 1 105 ? -1.116 -5.898 0.723 1.00 93.62 105 PHE A CA 1
ATOM 859 C C . PHE A 1 105 ? -0.906 -4.660 1.599 1.00 93.62 105 PHE A C 1
ATOM 861 O O . PHE A 1 105 ? -0.855 -4.796 2.824 1.00 93.62 105 PHE A O 1
ATOM 868 N N . PHE A 1 106 ? -0.842 -3.473 0.990 1.00 95.69 106 PHE A N 1
ATOM 869 C CA . PHE A 1 106 ? -0.724 -2.198 1.694 1.00 95.69 106 PHE A CA 1
ATOM 870 C C . PHE A 1 106 ? -1.844 -2.033 2.724 1.00 95.69 106 PHE A C 1
ATOM 872 O O . PHE A 1 106 ? -1.562 -1.847 3.907 1.00 95.69 106 PHE A O 1
ATOM 879 N N . LEU A 1 107 ? -3.103 -2.210 2.312 1.00 96.31 107 LEU A N 1
ATOM 880 C CA . LEU A 1 107 ? -4.265 -2.081 3.195 1.00 96.31 107 LEU A CA 1
ATOM 881 C C . LEU A 1 107 ? -4.195 -3.033 4.388 1.00 96.31 107 LEU A C 1
ATOM 883 O O . LEU A 1 107 ? -4.335 -2.608 5.535 1.00 96.31 107 LEU A O 1
ATOM 887 N N . ARG A 1 108 ? -3.925 -4.321 4.142 1.00 95.31 108 ARG A N 1
ATOM 888 C CA . ARG A 1 108 ? -3.800 -5.322 5.214 1.00 95.31 108 ARG A CA 1
ATOM 889 C C . ARG A 1 108 ? -2.692 -4.958 6.194 1.00 95.31 108 ARG A C 1
ATOM 891 O O . ARG A 1 108 ? -2.896 -5.042 7.405 1.00 95.31 108 ARG A O 1
ATOM 898 N N . PHE A 1 109 ? -1.532 -4.556 5.677 1.00 95.69 109 PHE A N 1
ATOM 899 C CA . PHE A 1 109 ? -0.397 -4.154 6.499 1.00 95.69 109 PHE A CA 1
ATOM 900 C C . PHE A 1 109 ? -0.724 -2.921 7.345 1.00 95.69 109 PHE A C 1
ATOM 902 O O . PHE A 1 109 ? -0.491 -2.939 8.554 1.00 95.69 109 PHE A O 1
ATOM 909 N N . ARG A 1 110 ? -1.302 -1.882 6.737 1.00 96.12 110 ARG A N 1
ATOM 910 C CA . ARG A 1 110 ? -1.622 -0.621 7.409 1.00 96.12 110 ARG A CA 1
ATOM 911 C C . ARG A 1 110 ? -2.695 -0.778 8.470 1.00 96.12 110 ARG A C 1
ATOM 913 O O . ARG A 1 110 ? -2.483 -0.333 9.592 1.00 96.12 110 ARG A O 1
ATOM 920 N N . ILE A 1 111 ? -3.789 -1.479 8.173 1.00 94.94 111 ILE A N 1
ATOM 921 C CA . ILE A 1 111 ? -4.837 -1.768 9.163 1.00 94.94 111 ILE A CA 1
ATOM 922 C C . ILE A 1 111 ? -4.233 -2.515 10.358 1.00 94.94 111 ILE A C 1
ATOM 924 O O . ILE A 1 111 ? -4.430 -2.118 11.506 1.00 94.94 111 ILE A O 1
ATOM 928 N N . TYR A 1 112 ? -3.445 -3.563 10.097 1.00 94.56 112 TYR A N 1
ATOM 929 C CA . TYR A 1 112 ? -2.781 -4.322 11.153 1.00 94.56 112 TYR A CA 1
ATOM 930 C C . TYR A 1 112 ? -1.834 -3.451 11.988 1.00 94.56 112 TYR A C 1
ATOM 932 O O . TYR A 1 112 ? -1.873 -3.506 13.217 1.00 94.56 112 TYR A O 1
ATOM 940 N N . ALA A 1 113 ? -0.993 -2.641 11.340 1.00 94.12 113 ALA A N 1
ATOM 941 C CA . ALA A 1 113 ? -0.041 -1.766 12.014 1.00 94.12 113 ALA A CA 1
ATOM 942 C C . ALA A 1 113 ? -0.749 -0.720 12.886 1.00 94.12 113 ALA A C 1
ATOM 944 O O . ALA A 1 113 ? -0.368 -0.555 14.045 1.00 94.12 113 ALA A O 1
ATOM 945 N N . SER A 1 114 ? -1.807 -0.086 12.373 1.00 93.75 114 SER A N 1
ATOM 946 C CA . SER A 1 114 ? -2.624 0.885 13.107 1.00 93.75 114 SER A CA 1
ATOM 947 C C . SER A 1 114 ? -3.276 0.259 14.335 1.00 93.75 114 SER A C 1
ATOM 949 O O . SER A 1 114 ? -3.119 0.771 15.439 1.00 93.75 114 SER A O 1
ATOM 951 N N . ILE A 1 115 ? -3.930 -0.897 14.185 1.00 91.75 115 ILE A N 1
ATOM 952 C CA . ILE A 1 115 ? -4.548 -1.607 15.315 1.00 91.75 115 ILE A CA 1
ATOM 953 C C . ILE A 1 115 ? -3.484 -2.017 16.339 1.00 91.75 115 ILE A C 1
ATOM 955 O O . ILE A 1 115 ? -3.662 -1.820 17.539 1.00 91.75 115 ILE A O 1
ATOM 959 N N . LYS A 1 116 ? -2.346 -2.557 15.885 1.00 90.44 116 LYS A N 1
ATOM 960 C CA . LYS A 1 116 ? -1.232 -2.932 16.766 1.00 90.44 116 LYS A CA 1
ATOM 961 C C . LYS A 1 116 ? -0.677 -1.727 17.529 1.00 90.44 116 LYS A C 1
ATOM 963 O O . LYS A 1 116 ? -0.311 -1.874 18.694 1.00 90.44 116 LYS A O 1
ATOM 968 N N . PHE A 1 117 ? -0.588 -0.567 16.884 1.00 89.50 117 PHE A N 1
ATOM 969 C CA . PHE A 1 117 ? -0.141 0.674 17.506 1.00 89.50 117 PHE A CA 1
ATOM 970 C C . PHE A 1 117 ? -1.142 1.169 18.554 1.00 89.50 117 PHE A C 1
ATOM 972 O O . PHE A 1 117 ? -0.746 1.386 19.695 1.00 89.50 117 PHE A O 1
ATOM 979 N N . LEU A 1 118 ? -2.432 1.246 18.213 1.00 88.31 118 LEU A N 1
ATOM 980 C CA . LEU A 1 118 ? -3.500 1.650 19.137 1.00 88.31 118 LEU A CA 1
ATOM 981 C C . LEU A 1 118 ? -3.579 0.720 20.357 1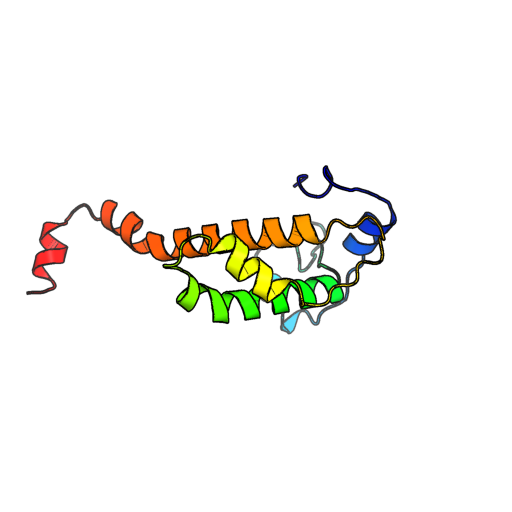.00 88.31 118 LEU A C 1
ATOM 983 O O . LEU A 1 118 ? -3.695 1.169 21.495 1.00 88.31 118 LEU A O 1
ATOM 987 N N . ASN A 1 119 ? -3.398 -0.583 20.141 1.00 86.50 119 ASN A N 1
ATOM 988 C CA . ASN A 1 119 ? -3.403 -1.579 21.210 1.00 86.50 119 ASN A CA 1
ATOM 989 C C . ASN A 1 119 ? -2.118 -1.596 22.051 1.00 86.50 119 ASN A C 1
ATOM 991 O O . ASN A 1 119 ? -2.051 -2.341 23.032 1.00 86.50 119 ASN A O 1
ATOM 995 N N . ARG A 1 120 ? -1.086 -0.810 21.709 1.00 84.50 120 ARG A N 1
ATOM 996 C CA . ARG A 1 120 ? 0.185 -0.803 22.450 1.00 84.50 120 ARG A CA 1
ATOM 997 C C . ARG A 1 120 ? -0.033 -0.465 23.925 1.00 84.50 120 ARG A C 1
ATOM 999 O O . ARG A 1 120 ? 0.556 -1.138 24.765 1.00 84.50 120 ARG A O 1
ATOM 1006 N N . HIS A 1 121 ? -0.915 0.493 24.220 1.00 65.88 121 HIS A N 1
ATOM 1007 C CA . HIS A 1 121 ? -1.245 0.903 25.588 1.00 65.88 121 HIS A CA 1
ATOM 1008 C C . HIS A 1 121 ? -1.929 -0.221 26.383 1.00 65.88 121 HIS A C 1
ATOM 1010 O O . HIS A 1 121 ? -1.485 -0.560 27.479 1.00 65.88 121 HIS A O 1
ATOM 1016 N N . LEU A 1 122 ? -2.902 -0.907 25.774 1.00 66.69 122 LEU A N 1
ATOM 1017 C CA . LEU A 1 122 ? -3.611 -2.045 26.381 1.00 66.69 122 LEU A CA 1
ATOM 1018 C C . LEU A 1 122 ? -2.681 -3.236 26.682 1.00 66.69 122 LEU A C 1
ATOM 1020 O O . LEU A 1 122 ? -2.887 -3.989 27.637 1.00 66.69 122 LEU A O 1
ATOM 1024 N N . VAL A 1 123 ? -1.642 -3.431 25.863 1.00 61.25 123 VAL A N 1
ATOM 1025 C CA . VAL A 1 123 ? -0.634 -4.484 26.064 1.00 61.25 123 VAL A CA 1
ATOM 1026 C C . VAL A 1 123 ? 0.422 -4.066 27.093 1.00 61.25 123 VAL A C 1
ATOM 1028 O O . VAL A 1 123 ? 0.869 -4.912 27.871 1.00 61.25 123 VAL A O 1
ATOM 1031 N N . SER A 1 124 ? 0.814 -2.787 27.143 1.00 58.31 124 SER A N 1
ATOM 1032 C CA . SER A 1 124 ? 1.738 -2.279 28.166 1.00 58.31 124 SER A CA 1
ATOM 1033 C C . SER A 1 124 ? 1.118 -2.254 29.562 1.00 58.31 124 SER A C 1
ATOM 1035 O O . SER A 1 124 ? 1.807 -2.585 30.524 1.00 58.31 124 SER A O 1
ATOM 1037 N N . GLU A 1 125 ? -0.181 -1.972 29.683 1.00 51.00 125 GLU A N 1
ATOM 1038 C CA . GLU A 1 125 ? -0.903 -1.992 30.963 1.00 51.00 125 GLU A CA 1
ATOM 1039 C C . GLU A 1 125 ? -0.937 -3.385 31.600 1.00 51.00 125 GLU A C 1
ATOM 1041 O O . GLU A 1 125 ? -0.765 -3.516 32.811 1.00 51.00 125 GLU A O 1
ATOM 1046 N N . LYS A 1 126 ? -1.038 -4.455 30.796 1.00 52.19 126 LYS A N 1
ATOM 1047 C CA . LYS A 1 126 ? -0.948 -5.841 31.298 1.00 52.19 126 LYS A CA 1
ATOM 1048 C C . LYS A 1 126 ? 0.415 -6.186 31.915 1.00 52.19 126 LYS A C 1
ATOM 1050 O O . LYS A 1 126 ? 0.507 -7.171 32.643 1.00 52.19 126 LYS A O 1
ATOM 1055 N N . LYS A 1 127 ? 1.468 -5.401 31.648 1.00 54.03 127 LYS A N 1
ATOM 1056 C CA . LYS A 1 127 ? 2.796 -5.560 32.268 1.00 54.03 127 LYS A CA 1
ATOM 1057 C C . LYS A 1 127 ? 2.989 -4.717 33.535 1.00 54.03 127 LYS A C 1
ATOM 1059 O O . LYS A 1 127 ? 3.997 -4.900 34.217 1.00 54.03 127 LYS A O 1
ATOM 1064 N N . ILE A 1 128 ? 2.049 -3.837 33.892 1.00 54.84 128 ILE A N 1
ATOM 1065 C CA . ILE A 1 128 ? 2.132 -3.046 35.125 1.00 54.84 128 ILE A CA 1
ATOM 1066 C C . ILE A 1 128 ? 1.703 -3.939 36.295 1.00 54.84 128 ILE A C 1
ATOM 1068 O O . ILE A 1 128 ? 0.523 -4.091 36.602 1.00 54.84 128 ILE A O 1
ATOM 1072 N N . LYS A 1 129 ? 2.692 -4.531 36.973 1.00 53.00 129 LYS A N 1
ATOM 1073 C CA . LYS A 1 129 ? 2.544 -5.384 38.170 1.00 53.00 129 LYS A CA 1
ATOM 1074 C C . LYS A 1 129 ? 1.809 -4.734 39.357 1.00 53.00 129 LYS A C 1
ATOM 1076 O O . LYS A 1 129 ? 1.574 -5.415 40.344 1.00 53.00 129 LYS A O 1
ATOM 1081 N N . ASN A 1 130 ? 1.400 -3.467 39.277 1.00 58.47 130 ASN A N 1
ATOM 1082 C CA . ASN A 1 130 ? 0.801 -2.726 40.385 1.00 58.47 130 ASN A CA 1
ATOM 1083 C C . ASN A 1 130 ? -0.482 -1.991 39.975 1.00 58.47 130 ASN A C 1
ATOM 1085 O O . ASN A 1 130 ? -0.572 -0.768 40.049 1.00 58.47 130 ASN A O 1
ATOM 1089 N N . ARG A 1 131 ? -1.514 -2.748 39.589 1.00 56.97 131 ARG A N 1
ATOM 1090 C CA . ARG A 1 131 ? -2.848 -2.217 39.247 1.00 56.97 131 ARG A CA 1
ATOM 1091 C C . ARG A 1 131 ? -3.452 -1.324 40.352 1.00 56.97 131 ARG A C 1
ATOM 1093 O O . ARG A 1 131 ? -4.177 -0.391 40.042 1.00 56.97 131 ARG A O 1
ATOM 1100 N N . LYS A 1 132 ? -3.103 -1.563 41.627 1.00 56.62 132 LYS A N 1
ATOM 1101 C CA . LYS A 1 132 ? -3.505 -0.722 42.775 1.00 56.62 132 LYS A CA 1
ATOM 1102 C C . LYS A 1 132 ? -2.851 0.669 42.787 1.00 56.62 132 LYS A C 1
ATOM 1104 O O . LYS A 1 132 ? -3.504 1.619 43.191 1.00 56.62 132 LYS A O 1
ATOM 1109 N N . LEU A 1 133 ? -1.601 0.801 42.335 1.00 55.84 133 LEU A N 1
ATOM 1110 C CA . LEU A 1 133 ? -0.894 2.091 42.303 1.00 55.84 133 LEU A CA 1
ATOM 1111 C C . LEU A 1 133 ? -1.434 3.009 41.200 1.00 55.84 133 LEU A C 1
ATOM 1113 O O . LEU A 1 133 ? -1.549 4.205 41.425 1.00 55.84 133 LEU A O 1
ATOM 1117 N N . ALA A 1 134 ? -1.838 2.451 40.055 1.00 54.88 134 ALA A N 1
ATOM 1118 C CA . ALA A 1 134 ? -2.457 3.226 38.976 1.00 54.88 134 ALA A CA 1
ATOM 1119 C C . ALA A 1 134 ? -3.838 3.791 39.368 1.00 54.88 134 ALA A C 1
ATOM 1121 O O . ALA A 1 134 ? -4.180 4.898 38.978 1.00 54.88 134 ALA A O 1
ATOM 1122 N N . ILE A 1 135 ? -4.618 3.065 40.181 1.00 56.56 135 ILE A N 1
ATOM 1123 C CA . ILE A 1 135 ? -5.924 3.541 40.675 1.00 56.56 135 ILE A CA 1
ATOM 1124 C C . ILE A 1 135 ? -5.752 4.688 41.685 1.00 56.56 135 ILE A C 1
ATOM 1126 O O . ILE A 1 135 ? -6.546 5.620 41.689 1.00 56.56 135 ILE A O 1
ATOM 1130 N N . LEU A 1 136 ? -4.700 4.651 42.509 1.00 50.28 136 LEU A N 1
ATOM 1131 C CA . LEU A 1 136 ? -4.417 5.686 43.512 1.00 50.28 136 LEU A CA 1
ATOM 1132 C C . LEU A 1 136 ? -3.807 6.972 42.930 1.00 50.28 136 LEU A C 1
ATOM 1134 O O . LEU A 1 136 ? -3.805 7.982 43.614 1.00 50.28 136 LEU A O 1
ATOM 1138 N N . GLN A 1 137 ? -3.287 6.951 41.699 1.00 48.28 137 GLN A N 1
ATOM 1139 C CA . GLN A 1 137 ? -2.769 8.149 41.016 1.00 48.28 137 GLN A CA 1
ATOM 1140 C C . GLN A 1 137 ? -3.866 8.991 40.345 1.00 48.28 137 GLN A C 1
ATOM 1142 O O . GLN A 1 137 ? -3.589 10.087 39.864 1.00 48.28 137 GLN A O 1
ATOM 1147 N N . HIS A 1 138 ? -5.091 8.468 40.290 1.00 50.59 138 HIS A N 1
ATOM 1148 C CA . HIS A 1 138 ? -6.256 9.120 39.691 1.00 50.59 138 HIS A CA 1
ATOM 1149 C C . HIS A 1 138 ? -7.363 9.434 40.718 1.00 50.59 138 HIS A C 1
ATOM 1151 O O . HIS A 1 138 ? -8.484 9.749 40.320 1.00 50.59 138 HIS A O 1
ATOM 1157 N N . LEU A 1 139 ? -7.043 9.345 42.014 1.00 41.88 139 LEU A N 1
ATOM 1158 C CA . LEU A 1 139 ? -7.802 9.905 43.139 1.00 41.88 139 LEU A CA 1
ATOM 1159 C C . LEU A 1 139 ? -7.064 11.144 43.655 1.00 41.88 139 LEU A C 1
ATOM 1161 O O . LEU A 1 139 ? -7.761 12.109 44.030 1.00 41.88 139 LEU A O 1
#

Organism: NCBI:txid13131

Secondary structure (DSSP, 8-state):
--TTTTT---HHHHHHHH------GGG-GGGG-S---TT--TTTTPPPPPHHHHHHHHHHHHHHHHHHHHHTTSTTHHHHHHHHHTTS----S-TT--HHHHHHHHHHHHHHHHHHHHTHHHHHHTT-S-HHHHHHTT-

Sequence (139 aa):
MSKCLTKHSCEICLEYAKTQKNLDPSFLLCFFKAYENAEKSTFGNLNMPHENFYNYVYSLESEFINSFPILSVEKGIGDKLKMRMLNIDYEHPCPNFDKDYLLNFFLRFRIYASIKFLNRHLVSEKKIKNRKLAILQHL

Radius of gyration: 20.2 Å; chains: 1; bounding box: 49×31×62 Å

Foldseek 3Di:
DCPQVVVPDDPLVVVQQQDADDDDLVPPPLSPDPDAEPVRDSQHPHTDHDPLVVVLLVVLVVLCVVVCVVCVPPPPSLVVSCVSSVPRDGDRPDPSRCPVVVSSVSSVVVNVVVVCVVCPVVVVVVVPPCPPVVVVVVD

pLDDT: mean 80.17, std 15.51, range [41.88, 97.62]